Protein AF-A0A7T0G2K7-F1 (afdb_monomer_lite)

Secondary structure (DSSP, 8-state):
--PPP-----------------TTTT------HHHH-TT-SS-HHHH--SHHHHHHHHHHHHHHHHHHHHHHHHHHHTT-------------------

Structure (mmCIF, N/CA/C/O backbone):
data_AF-A0A7T0G2K7-F1
#
_entry.id   AF-A0A7T0G2K7-F1
#
loop_
_atom_site.group_PDB
_atom_site.id
_atom_site.type_symbol
_atom_site.label_atom_id
_atom_site.label_alt_id
_atom_site.label_comp_id
_atom_site.label_asym_id
_atom_site.label_entity_id
_atom_site.label_seq_id
_atom_site.pdbx_PDB_ins_code
_atom_site.Cartn_x
_atom_site.Cartn_y
_atom_site.Cartn_z
_atom_site.occupancy
_atom_site.B_iso_or_equiv
_atom_site.auth_seq_id
_atom_site.auth_comp_id
_atom_site.auth_asym_id
_atom_site.auth_atom_id
_atom_site.pdbx_PDB_model_num
ATOM 1 N N . MET A 1 1 ? 63.830 30.522 15.052 1.00 46.38 1 MET A N 1
ATOM 2 C CA . MET A 1 1 ? 62.919 29.957 14.039 1.00 46.38 1 MET A CA 1
ATOM 3 C C . MET A 1 1 ? 61.996 29.010 14.778 1.00 46.38 1 MET A C 1
ATOM 5 O O . MET A 1 1 ? 62.418 27.905 15.081 1.00 46.38 1 MET A O 1
ATOM 9 N N . SER A 1 2 ? 60.816 29.483 15.175 1.00 50.62 2 SER A N 1
ATOM 10 C CA . SER A 1 2 ? 59.805 28.657 15.841 1.00 50.62 2 SER A CA 1
ATOM 11 C C . SER A 1 2 ? 58.683 28.444 14.842 1.00 50.62 2 SER A C 1
ATOM 13 O O . SER A 1 2 ? 58.054 29.411 14.424 1.00 50.62 2 SER A O 1
ATOM 15 N N . THR A 1 3 ? 58.507 27.210 14.390 1.00 54.31 3 THR A N 1
ATOM 16 C CA . THR A 1 3 ? 57.387 26.812 13.538 1.00 54.31 3 THR A CA 1
ATOM 17 C C . THR A 1 3 ? 56.224 26.402 14.428 1.00 54.31 3 THR A C 1
ATOM 19 O O . THR A 1 3 ? 56.346 25.475 15.228 1.00 54.31 3 THR A O 1
ATOM 22 N N . GLU A 1 4 ? 55.121 27.121 14.283 1.00 59.66 4 GLU A N 1
ATOM 23 C CA . GLU A 1 4 ? 53.799 26.795 14.805 1.00 59.66 4 GLU A CA 1
ATOM 24 C C . GLU A 1 4 ? 53.185 25.699 13.914 1.00 59.66 4 GLU A C 1
ATOM 26 O O . GLU A 1 4 ? 53.221 25.844 12.689 1.00 59.66 4 GLU A O 1
ATOM 31 N N . PRO A 1 5 ? 52.669 24.580 14.451 1.00 59.62 5 PRO A N 1
ATOM 32 C CA . PRO A 1 5 ? 51.824 23.701 13.662 1.00 59.62 5 PRO A CA 1
ATOM 33 C C . PRO A 1 5 ? 50.415 24.301 13.610 1.00 59.62 5 PRO A C 1
ATOM 35 O O . PRO A 1 5 ? 49.754 24.447 14.639 1.00 59.62 5 PRO A O 1
ATOM 38 N N . GLU A 1 6 ? 49.955 24.651 12.408 1.00 55.12 6 GLU A N 1
ATOM 39 C CA . GLU A 1 6 ? 48.560 25.010 12.165 1.00 55.12 6 GLU A CA 1
ATOM 40 C C . GLU A 1 6 ? 47.661 23.828 12.549 1.00 55.12 6 GLU A C 1
ATOM 42 O O . GLU A 1 6 ? 47.639 22.779 11.898 1.00 55.12 6 GLU A O 1
ATOM 47 N N . ASN A 1 7 ? 46.911 24.012 13.634 1.00 52.81 7 ASN A N 1
ATOM 48 C CA . ASN A 1 7 ? 45.786 23.170 14.002 1.00 52.81 7 ASN A CA 1
ATOM 49 C C . ASN A 1 7 ? 44.711 23.300 12.916 1.00 52.81 7 ASN A C 1
ATOM 51 O O . ASN A 1 7 ? 43.922 24.245 12.903 1.00 52.81 7 ASN A O 1
ATOM 55 N N . LYS A 1 8 ? 44.691 22.341 11.988 1.00 50.28 8 LYS A N 1
ATOM 56 C CA . LYS A 1 8 ? 43.595 22.152 11.041 1.00 50.28 8 LYS A CA 1
ATOM 57 C C . LYS A 1 8 ? 42.356 21.768 11.845 1.00 50.28 8 LYS A C 1
ATOM 59 O O . LYS A 1 8 ? 42.268 20.652 12.345 1.00 50.28 8 LYS A O 1
ATOM 64 N N . ALA A 1 9 ? 41.441 22.723 11.987 1.00 49.81 9 ALA A N 1
ATOM 65 C CA . ALA A 1 9 ? 40.168 22.551 12.660 1.00 49.81 9 ALA A CA 1
ATOM 66 C C . ALA A 1 9 ? 39.421 21.329 12.106 1.00 49.81 9 ALA A C 1
ATOM 68 O O . ALA A 1 9 ? 38.955 21.299 10.965 1.00 49.81 9 ALA A O 1
ATOM 69 N N . GLU A 1 10 ? 39.342 20.322 12.961 1.00 52.97 10 GLU A N 1
ATOM 70 C CA . GLU A 1 10 ? 38.346 19.274 12.972 1.00 52.97 10 GLU A CA 1
ATOM 71 C C . GLU A 1 10 ? 36.976 19.925 13.197 1.00 52.97 10 GLU A C 1
ATOM 73 O O . GLU A 1 10 ? 36.656 20.384 14.289 1.00 52.97 10 GLU A O 1
ATOM 78 N N . ASN A 1 11 ? 36.183 20.023 12.133 1.00 56.00 11 ASN A N 1
ATOM 79 C CA . ASN A 1 11 ? 34.728 20.023 12.229 1.00 56.00 11 ASN A CA 1
ATOM 80 C C . ASN A 1 11 ? 34.159 19.504 10.906 1.00 56.00 11 ASN A C 1
ATOM 82 O O . ASN A 1 11 ? 33.712 20.252 10.041 1.00 56.00 11 ASN A O 1
ATOM 86 N N . THR A 1 12 ? 34.263 18.195 10.712 1.00 47.84 12 THR A N 1
ATOM 87 C CA . THR A 1 12 ? 33.238 17.482 9.953 1.00 47.84 12 THR A CA 1
ATOM 88 C C . THR A 1 12 ? 32.404 16.793 11.016 1.00 47.84 12 THR A C 1
ATOM 90 O O . THR A 1 12 ? 32.984 16.012 11.776 1.00 47.84 12 THR A O 1
ATOM 93 N N . PRO A 1 13 ? 31.100 17.083 11.143 1.00 47.47 13 PRO A N 1
ATOM 94 C CA . PRO A 1 13 ? 30.270 16.286 12.016 1.00 47.47 13 PRO A CA 1
ATOM 95 C C . PRO A 1 13 ? 30.315 14.863 11.468 1.00 47.47 13 PRO A C 1
ATOM 97 O O . PRO A 1 13 ? 29.803 14.572 10.386 1.00 47.47 13 PRO A O 1
ATOM 100 N N . ALA A 1 14 ? 30.981 13.984 12.213 1.00 46.25 14 ALA A N 1
ATOM 101 C CA . ALA A 1 14 ? 30.594 12.595 12.244 1.00 46.25 14 ALA A CA 1
ATOM 102 C C . ALA A 1 14 ? 29.094 12.611 12.545 1.00 46.25 14 ALA A C 1
ATOM 104 O O . ALA A 1 14 ? 28.684 13.016 13.631 1.00 46.25 14 ALA A O 1
ATOM 105 N N . ASN A 1 15 ? 28.286 12.270 11.548 1.00 50.22 15 ASN A N 1
ATOM 106 C CA . ASN A 1 15 ? 26.922 11.839 11.771 1.00 50.22 15 ASN A CA 1
ATOM 107 C C . ASN A 1 15 ? 26.968 10.308 11.876 1.00 50.22 15 ASN A C 1
ATOM 109 O O . ASN A 1 15 ? 26.933 9.641 10.840 1.00 50.22 15 ASN A O 1
ATOM 113 N N . PRO A 1 16 ? 27.143 9.722 13.075 1.00 51.59 16 PRO A N 1
ATOM 114 C CA . PRO A 1 16 ? 27.076 8.283 13.271 1.00 51.59 16 PRO A CA 1
ATOM 115 C C . PRO A 1 16 ? 25.615 7.851 13.402 1.00 51.59 16 PRO A C 1
ATOM 117 O O . PRO A 1 16 ? 25.253 7.251 14.396 1.00 51.59 16 PRO A O 1
ATOM 120 N N . GLU A 1 17 ? 24.766 8.202 12.443 1.00 46.41 17 GLU A N 1
ATOM 121 C CA . GLU A 1 17 ? 23.354 7.801 12.428 1.00 46.41 17 GLU A CA 1
ATOM 122 C C . GLU A 1 17 ? 22.799 7.942 11.001 1.00 46.41 17 GLU A C 1
ATOM 124 O O . GLU A 1 17 ? 21.702 8.420 10.740 1.00 46.41 17 GLU A O 1
ATOM 129 N N . GLY A 1 18 ? 23.599 7.511 10.022 1.00 42.81 18 GLY A N 1
ATOM 130 C CA . GLY A 1 18 ? 22.998 6.826 8.892 1.00 42.81 18 GLY A CA 1
ATOM 131 C C . GLY A 1 18 ? 22.567 5.482 9.443 1.00 42.81 18 GLY A C 1
ATOM 132 O O . GLY A 1 18 ? 23.434 4.646 9.698 1.00 42.81 18 GLY A O 1
ATOM 133 N N . GLU A 1 19 ? 21.272 5.308 9.708 1.00 47.75 19 GLU A N 1
ATOM 134 C CA . GLU A 1 19 ? 20.685 3.983 9.860 1.00 47.75 19 GLU A CA 1
ATOM 135 C C . GLU A 1 19 ? 21.137 3.194 8.637 1.00 47.75 19 GLU A C 1
ATOM 137 O O . GLU A 1 19 ? 20.666 3.386 7.515 1.00 47.75 19 GLU A O 1
ATOM 142 N N . ALA A 1 20 ? 22.179 2.392 8.845 1.00 47.66 20 ALA A N 1
ATOM 143 C CA . ALA A 1 20 ? 22.588 1.384 7.910 1.00 47.66 20 ALA A CA 1
ATOM 144 C C . ALA A 1 20 ? 21.352 0.516 7.779 1.00 47.66 20 ALA A C 1
ATOM 146 O O . ALA A 1 20 ? 21.029 -0.229 8.705 1.00 47.66 20 ALA A O 1
ATOM 147 N N . ILE A 1 21 ? 20.643 0.697 6.664 1.00 48.66 21 ILE A N 1
ATOM 148 C CA . ILE A 1 21 ? 19.662 -0.240 6.144 1.00 48.66 21 ILE A CA 1
ATOM 149 C C . ILE A 1 21 ? 20.357 -1.581 6.304 1.00 48.66 21 ILE A C 1
ATOM 151 O O . ILE A 1 21 ? 21.381 -1.843 5.662 1.00 48.66 21 ILE A O 1
ATOM 155 N N . THR A 1 22 ? 19.950 -2.324 7.329 1.00 43.62 22 THR A N 1
ATOM 156 C CA . THR A 1 22 ? 20.673 -3.521 7.714 1.00 43.62 22 THR A CA 1
ATOM 157 C C . THR A 1 22 ? 20.596 -4.416 6.493 1.00 43.62 22 THR A C 1
ATOM 159 O O . THR A 1 22 ? 19.522 -4.634 5.936 1.00 43.62 22 THR A O 1
ATOM 162 N N . ALA A 1 23 ? 21.749 -4.896 6.030 1.00 48.38 23 ALA A N 1
ATOM 163 C CA . ALA A 1 23 ? 21.883 -5.754 4.853 1.00 48.38 23 ALA A CA 1
ATOM 164 C C . ALA A 1 23 ? 21.078 -7.076 4.953 1.00 48.38 23 ALA A C 1
ATOM 166 O O . ALA A 1 23 ? 21.199 -7.946 4.099 1.00 48.38 23 ALA A O 1
ATOM 167 N N . GLU A 1 24 ? 20.261 -7.227 5.995 1.00 46.94 24 GLU A N 1
ATOM 168 C CA . GLU A 1 24 ? 19.303 -8.293 6.231 1.00 46.94 24 GLU A CA 1
ATOM 169 C C . GLU A 1 24 ? 17.960 -8.052 5.506 1.00 46.94 24 GLU A C 1
ATOM 171 O O . GLU A 1 24 ? 17.323 -9.021 5.105 1.00 46.94 24 GLU A O 1
ATOM 176 N N . GLU A 1 25 ? 17.573 -6.799 5.210 1.00 52.69 25 GLU A N 1
ATOM 177 C CA . GLU A 1 25 ? 16.425 -6.487 4.325 1.00 52.69 25 GLU A CA 1
ATOM 178 C C . GLU A 1 25 ? 16.780 -6.533 2.828 1.00 52.69 25 GLU A C 1
ATOM 180 O O . GLU A 1 25 ? 15.892 -6.560 1.979 1.00 52.69 25 GLU A O 1
ATOM 185 N N . ALA A 1 26 ? 18.072 -6.625 2.497 1.00 47.28 26 ALA A N 1
ATOM 186 C CA . ALA A 1 26 ? 18.572 -6.859 1.142 1.00 47.28 26 ALA A CA 1
ATOM 187 C C . ALA A 1 26 ? 18.589 -8.351 0.761 1.00 47.28 26 ALA A C 1
ATOM 189 O O . ALA A 1 26 ? 19.285 -8.754 -0.171 1.00 47.28 26 ALA A O 1
ATOM 190 N N . GLN A 1 27 ? 17.833 -9.202 1.465 1.00 49.38 27 GLN A N 1
ATOM 191 C CA . GLN A 1 27 ? 17.389 -10.437 0.836 1.00 49.38 27 GLN A CA 1
ATOM 192 C C . GLN A 1 27 ? 16.405 -10.031 -0.250 1.00 49.38 27 GLN A C 1
ATOM 194 O O . GLN A 1 27 ? 15.237 -9.773 0.030 1.00 49.38 27 GLN A O 1
ATOM 199 N N . GLU A 1 28 ? 16.940 -9.935 -1.465 1.00 52.50 28 GLU A N 1
ATOM 200 C CA . GLU A 1 28 ? 16.283 -9.817 -2.764 1.00 52.50 28 GLU A CA 1
ATOM 201 C C . GLU A 1 28 ? 15.213 -10.915 -2.935 1.00 52.50 28 GLU A C 1
ATOM 203 O O . GLU A 1 28 ? 15.304 -11.810 -3.771 1.00 52.50 28 GLU A O 1
ATOM 208 N N . GLN A 1 29 ? 14.180 -10.903 -2.100 1.00 61.66 29 GLN A N 1
ATOM 209 C CA . GLN A 1 29 ? 12.929 -11.558 -2.402 1.00 61.66 29 GLN A CA 1
ATOM 210 C C . GLN A 1 29 ? 12.312 -10.687 -3.472 1.00 61.66 29 GLN A C 1
ATOM 212 O O . GLN A 1 29 ? 11.767 -9.627 -3.169 1.00 61.66 29 GLN A O 1
ATOM 217 N N . GLN A 1 30 ? 12.493 -11.120 -4.718 1.00 75.44 30 GLN A N 1
ATOM 218 C CA . GLN A 1 30 ? 11.862 -10.539 -5.888 1.00 75.44 30 GLN A CA 1
ATOM 219 C C . GLN A 1 30 ? 10.411 -10.206 -5.534 1.00 75.44 30 GLN A C 1
ATOM 221 O O . GLN A 1 30 ? 9.605 -11.101 -5.277 1.00 75.44 30 GLN A O 1
ATOM 226 N N . ILE A 1 31 ? 10.125 -8.911 -5.401 1.00 85.88 31 ILE A N 1
ATOM 227 C CA . ILE A 1 31 ? 8.824 -8.446 -4.933 1.00 85.88 31 ILE A CA 1
ATOM 228 C C . ILE A 1 31 ? 7.815 -8.799 -6.017 1.00 85.88 31 ILE A C 1
ATOM 230 O O . ILE A 1 31 ? 7.936 -8.319 -7.142 1.00 85.88 31 ILE A O 1
ATOM 234 N N . ASP A 1 32 ? 6.849 -9.644 -5.671 1.00 90.06 32 ASP A N 1
ATOM 235 C CA . ASP A 1 32 ? 5.726 -9.976 -6.536 1.00 90.06 32 ASP A CA 1
ATOM 236 C C . ASP A 1 32 ? 4.569 -9.028 -6.216 1.00 90.06 32 ASP A C 1
ATOM 238 O O . ASP A 1 32 ? 3.921 -9.133 -5.169 1.00 90.06 32 ASP A O 1
ATOM 242 N N . LEU A 1 33 ? 4.337 -8.072 -7.113 1.00 91.12 33 LEU A N 1
ATOM 243 C CA . LEU A 1 33 ? 3.278 -7.085 -6.949 1.00 91.12 33 LEU A CA 1
ATOM 244 C C . LEU A 1 33 ? 1.885 -7.714 -7.021 1.00 91.12 33 LEU A C 1
ATOM 246 O O . LEU A 1 33 ? 0.999 -7.266 -6.300 1.00 91.12 33 LEU A O 1
ATOM 250 N N . ASN A 1 34 ? 1.697 -8.784 -7.792 1.00 92.25 34 ASN A N 1
ATOM 251 C CA . ASN A 1 34 ? 0.394 -9.442 -7.922 1.00 92.25 34 ASN A CA 1
ATOM 252 C C . ASN A 1 34 ? -0.011 -10.175 -6.632 1.00 92.25 34 ASN A C 1
ATOM 254 O O . ASN A 1 34 ? -1.190 -10.419 -6.400 1.00 92.25 34 ASN A O 1
ATOM 258 N N . LEU A 1 35 ? 0.954 -10.524 -5.771 1.00 90.75 35 LEU A N 1
ATOM 259 C CA . LEU A 1 35 ? 0.665 -11.065 -4.437 1.00 90.75 35 LEU A CA 1
ATOM 260 C C . LEU A 1 35 ? 0.331 -9.972 -3.416 1.00 90.75 35 LEU A C 1
ATOM 262 O O . LEU A 1 35 ? -0.366 -10.244 -2.440 1.00 90.75 35 LEU A O 1
ATOM 266 N N . ILE A 1 36 ? 0.854 -8.759 -3.611 1.00 90.31 36 ILE A N 1
ATOM 267 C CA . ILE A 1 36 ? 0.611 -7.613 -2.724 1.00 90.31 36 ILE A CA 1
ATOM 268 C C . ILE A 1 36 ? -0.732 -6.955 -3.055 1.00 90.31 36 ILE A C 1
ATOM 270 O O . ILE A 1 36 ? -1.446 -6.554 -2.139 1.00 90.31 36 ILE A O 1
ATOM 274 N N . PHE A 1 37 ? -1.071 -6.879 -4.342 1.00 90.94 37 PHE A N 1
ATOM 275 C CA . PHE A 1 37 ? -2.297 -6.282 -4.865 1.00 90.94 37 PHE A CA 1
ATOM 276 C C . PHE A 1 37 ? -3.102 -7.337 -5.644 1.00 90.94 37 PHE A C 1
ATOM 278 O O . PHE A 1 37 ? -3.136 -7.306 -6.872 1.00 90.94 37 PHE A O 1
ATOM 285 N N . PRO A 1 38 ? -3.723 -8.312 -4.953 1.00 89.75 38 PRO A N 1
ATOM 286 C CA . PRO A 1 38 ? -4.461 -9.392 -5.612 1.00 89.75 38 PRO A CA 1
ATOM 287 C C . PRO A 1 38 ? -5.747 -8.920 -6.306 1.00 89.75 38 PRO A C 1
ATOM 289 O O . PRO A 1 38 ? -6.273 -9.640 -7.152 1.00 89.75 38 PRO A O 1
ATOM 292 N N . ASP A 1 39 ? -6.250 -7.741 -5.938 1.00 91.56 39 ASP A N 1
ATOM 293 C CA . ASP A 1 39 ? -7.481 -7.162 -6.483 1.00 91.56 39 ASP A CA 1
ATOM 294 C C . ASP A 1 39 ? -7.256 -6.463 -7.837 1.00 91.56 39 ASP A C 1
ATOM 296 O O . ASP A 1 39 ? -8.211 -6.136 -8.538 1.00 91.56 39 ASP A O 1
ATOM 300 N N . GLU A 1 40 ? -5.996 -6.267 -8.237 1.00 91.19 40 GLU A N 1
ATOM 301 C CA . GLU A 1 40 ? -5.647 -5.664 -9.519 1.00 91.19 40 GLU A CA 1
ATOM 302 C C . GLU A 1 40 ? -5.787 -6.681 -10.656 1.00 91.19 40 GLU A C 1
ATOM 304 O O . GLU A 1 40 ? -5.133 -7.723 -10.689 1.00 91.19 40 GLU A O 1
ATOM 309 N N . GLU A 1 41 ? -6.623 -6.363 -11.647 1.00 90.00 41 GLU A N 1
ATOM 310 C CA . GLU A 1 41 ? -6.845 -7.239 -12.807 1.00 90.00 41 GLU A CA 1
ATOM 311 C C . GLU A 1 41 ? -5.629 -7.307 -13.749 1.00 90.00 41 GLU A C 1
ATOM 313 O O . GLU A 1 41 ? -5.510 -8.216 -14.577 1.00 90.00 41 GLU A O 1
ATOM 318 N N . ARG A 1 42 ? -4.737 -6.313 -13.670 1.00 91.25 42 ARG A N 1
ATOM 319 C CA . ARG A 1 42 ? -3.558 -6.183 -14.533 1.00 91.25 42 ARG A CA 1
ATOM 320 C C . ARG A 1 42 ? -2.340 -6.816 -13.871 1.00 91.25 42 ARG A C 1
ATOM 322 O O . ARG A 1 42 ? -2.133 -6.678 -12.674 1.00 91.25 42 ARG A O 1
ATOM 329 N N . ASP A 1 43 ? -1.477 -7.425 -14.682 1.00 91.81 43 ASP A N 1
ATOM 330 C CA . ASP A 1 43 ? -0.191 -7.942 -14.209 1.00 91.81 43 ASP A CA 1
ATOM 331 C C . ASP A 1 43 ? 0.761 -6.785 -13.869 1.00 91.81 43 ASP A C 1
ATOM 333 O O . ASP A 1 43 ? 1.437 -6.222 -14.737 1.00 91.81 43 ASP A O 1
ATOM 337 N N . LEU A 1 44 ? 0.812 -6.423 -12.590 1.00 91.69 44 LEU A N 1
ATOM 338 C CA . LEU A 1 44 ? 1.638 -5.330 -12.097 1.00 91.69 44 LEU A CA 1
ATOM 339 C C . LEU A 1 44 ? 3.132 -5.622 -12.255 1.00 91.69 44 LEU A C 1
ATOM 341 O O . LEU A 1 44 ? 3.906 -4.688 -12.457 1.00 91.69 44 LEU A O 1
ATOM 345 N N . ASN A 1 45 ? 3.552 -6.890 -12.225 1.00 91.81 45 ASN A N 1
ATOM 346 C CA . ASN A 1 45 ? 4.955 -7.244 -12.458 1.00 91.81 45 ASN A CA 1
ATOM 347 C C . ASN A 1 45 ? 5.379 -6.964 -13.907 1.00 91.81 45 ASN A C 1
ATOM 349 O O . ASN A 1 45 ? 6.544 -6.653 -14.157 1.00 91.81 45 ASN A O 1
ATOM 353 N N . ALA A 1 46 ? 4.445 -7.055 -14.860 1.00 92.50 46 ALA A N 1
ATOM 354 C CA . ALA A 1 46 ? 4.686 -6.678 -16.250 1.00 92.50 46 ALA A CA 1
ATOM 355 C C . ALA A 1 46 ? 4.667 -5.154 -16.460 1.00 92.50 46 ALA A C 1
ATOM 357 O O . ALA A 1 46 ? 5.402 -4.651 -17.310 1.00 92.50 46 ALA A O 1
ATOM 358 N N . LEU A 1 47 ? 3.846 -4.420 -15.700 1.00 93.94 47 LEU A N 1
ATOM 359 C CA . LEU A 1 47 ? 3.770 -2.955 -15.769 1.00 93.94 47 LEU A CA 1
ATOM 360 C C . LEU A 1 47 ? 4.957 -2.264 -15.087 1.00 93.94 47 LEU A C 1
ATOM 362 O O . LEU A 1 47 ? 5.438 -1.246 -15.582 1.00 93.94 47 LEU A O 1
ATOM 366 N N . PHE A 1 48 ? 5.448 -2.831 -13.984 1.00 92.31 48 PHE A N 1
ATOM 367 C CA . PHE A 1 48 ? 6.564 -2.312 -13.196 1.00 92.31 48 PHE A CA 1
ATOM 368 C C . PHE A 1 48 ? 7.680 -3.364 -13.094 1.00 92.31 48 PHE A C 1
ATOM 370 O O . PHE A 1 48 ? 7.886 -3.964 -12.035 1.00 92.31 48 PHE A O 1
ATOM 377 N N . PRO A 1 49 ? 8.428 -3.605 -14.187 1.00 88.88 49 PRO A N 1
ATOM 378 C CA . PRO A 1 49 ? 9.535 -4.558 -14.170 1.00 88.88 49 PRO A CA 1
ATOM 379 C C . PRO A 1 49 ? 10.699 -4.070 -13.294 1.00 88.88 49 PRO A C 1
ATOM 381 O O . PRO A 1 49 ? 11.482 -4.882 -12.792 1.00 88.88 49 PRO A O 1
ATOM 384 N N . ASP A 1 50 ? 10.796 -2.759 -13.073 1.00 90.50 50 ASP A N 1
ATOM 385 C CA . ASP A 1 50 ? 11.861 -2.127 -12.303 1.00 90.50 50 ASP A CA 1
ATOM 386 C C . ASP A 1 50 ? 11.757 -2.455 -10.812 1.00 90.50 50 ASP A C 1
ATOM 388 O O . ASP A 1 50 ? 10.709 -2.318 -10.179 1.00 90.50 50 ASP A O 1
ATOM 392 N N . GLU A 1 51 ? 12.878 -2.875 -10.232 1.00 88.75 51 GLU A N 1
ATOM 393 C CA . GLU A 1 51 ? 12.948 -3.258 -8.821 1.00 88.75 51 GLU A CA 1
ATOM 394 C C . GLU A 1 51 ? 12.652 -2.071 -7.891 1.00 88.75 51 GLU A C 1
ATOM 396 O O . GLU A 1 51 ? 11.935 -2.224 -6.906 1.00 88.75 51 GLU A O 1
ATOM 401 N N . GLU A 1 52 ? 13.121 -0.869 -8.239 1.00 89.44 52 GLU A N 1
ATOM 402 C CA . GLU A 1 52 ? 12.876 0.350 -7.457 1.00 89.44 52 GLU A CA 1
ATOM 403 C C . GLU A 1 52 ? 11.377 0.667 -7.344 1.00 89.44 52 GLU A C 1
ATOM 405 O O . GLU A 1 52 ? 10.882 0.968 -6.256 1.00 89.44 52 GLU A O 1
ATOM 410 N N . SER A 1 53 ? 10.623 0.540 -8.442 1.00 91.44 53 SER A N 1
ATOM 411 C CA . SER A 1 53 ? 9.171 0.746 -8.443 1.00 91.44 53 SER A CA 1
ATOM 412 C C . SER A 1 53 ? 8.448 -0.319 -7.622 1.00 91.44 53 SER A C 1
ATOM 414 O O . SER A 1 53 ? 7.530 0.006 -6.867 1.00 91.44 53 SER A O 1
ATOM 416 N N . ARG A 1 54 ? 8.887 -1.582 -7.702 1.00 91.12 54 ARG A N 1
ATOM 417 C CA . ARG A 1 54 ? 8.308 -2.672 -6.906 1.00 91.12 54 ARG A CA 1
ATOM 418 C C . ARG A 1 54 ? 8.528 -2.462 -5.409 1.00 91.12 54 ARG A C 1
ATOM 420 O O . ARG A 1 54 ? 7.604 -2.631 -4.610 1.00 91.12 54 ARG A O 1
ATOM 427 N N . G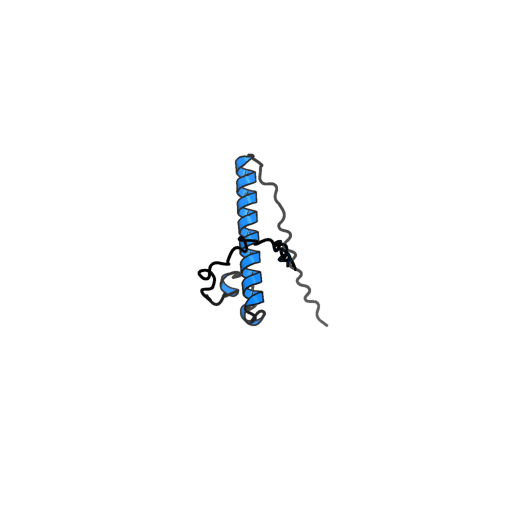LN A 1 55 ? 9.725 -2.023 -5.031 1.00 91.50 55 GLN A N 1
ATOM 428 C CA . GLN A 1 55 ? 10.044 -1.647 -3.658 1.00 91.50 55 GLN A CA 1
ATOM 429 C C . GLN A 1 55 ? 9.203 -0.465 -3.194 1.00 91.50 55 GLN A C 1
ATOM 431 O O . GLN A 1 55 ? 8.627 -0.522 -2.109 1.00 91.50 55 GLN A O 1
ATOM 436 N N . LEU A 1 56 ? 9.085 0.587 -4.006 1.00 93.50 56 LEU A N 1
ATOM 437 C CA . LEU A 1 56 ? 8.273 1.752 -3.669 1.00 93.50 56 LEU A CA 1
ATOM 438 C C . LEU A 1 56 ? 6.819 1.359 -3.377 1.00 93.50 56 LEU A C 1
ATOM 440 O O . LEU A 1 56 ? 6.298 1.711 -2.320 1.00 93.50 56 LEU A O 1
ATOM 444 N N . LEU A 1 57 ? 6.190 0.582 -4.263 1.00 93.12 57 LEU A N 1
ATOM 445 C CA . LEU A 1 57 ? 4.808 0.131 -4.087 1.00 93.12 57 LEU A CA 1
ATOM 446 C C . LEU A 1 57 ? 4.640 -0.719 -2.820 1.00 93.12 57 LEU A C 1
ATOM 448 O O . LEU A 1 57 ? 3.737 -0.461 -2.025 1.00 93.12 57 LEU A O 1
ATOM 452 N N . LYS A 1 58 ? 5.558 -1.660 -2.557 1.00 92.06 58 LYS A N 1
ATOM 453 C CA . LYS A 1 58 ? 5.573 -2.442 -1.307 1.00 92.06 58 LYS A CA 1
ATOM 454 C C . LYS A 1 58 ? 5.628 -1.539 -0.070 1.00 92.06 58 LYS A C 1
ATOM 456 O O . LYS A 1 58 ? 4.888 -1.764 0.890 1.00 92.06 58 LYS A O 1
ATOM 461 N N . HIS A 1 59 ? 6.496 -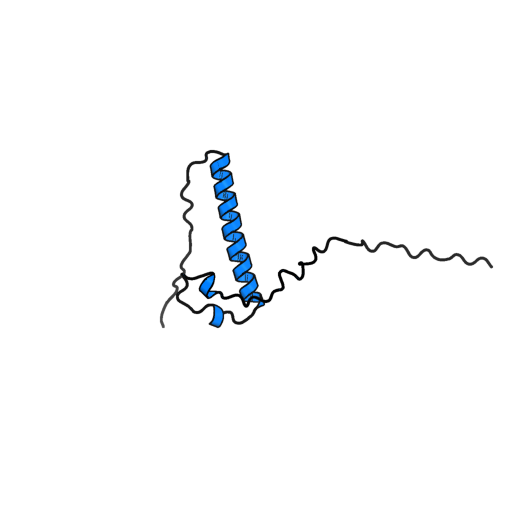0.527 -0.074 1.00 93.06 59 HIS A N 1
ATOM 462 C CA . HIS A 1 59 ? 6.629 0.397 1.050 1.00 93.06 59 HIS A CA 1
ATOM 463 C C . HIS A 1 59 ? 5.377 1.253 1.236 1.00 93.06 59 HIS A C 1
ATOM 465 O O . HIS A 1 59 ? 4.933 1.414 2.371 1.00 93.06 59 HIS A O 1
ATOM 471 N N . ILE A 1 60 ? 4.786 1.777 0.162 1.00 92.81 60 ILE A N 1
ATOM 472 C CA . ILE A 1 60 ? 3.556 2.578 0.236 1.00 92.81 60 ILE A CA 1
ATOM 473 C C . ILE A 1 60 ? 2.419 1.750 0.840 1.00 92.81 60 ILE A C 1
ATOM 475 O O . ILE A 1 60 ? 1.783 2.200 1.792 1.00 92.81 60 ILE A O 1
ATOM 479 N N . THR A 1 61 ? 2.216 0.516 0.373 1.00 90.56 61 THR A N 1
ATOM 480 C CA . THR A 1 61 ? 1.167 -0.373 0.898 1.00 90.56 61 THR A CA 1
ATOM 481 C C . THR A 1 61 ? 1.373 -0.698 2.370 1.00 90.56 61 THR A C 1
ATOM 483 O O . THR A 1 61 ? 0.428 -0.639 3.159 1.00 90.56 61 THR A O 1
ATOM 486 N N . LYS A 1 62 ? 2.619 -0.984 2.772 1.00 93.00 62 LYS A N 1
ATOM 487 C CA . LYS A 1 62 ? 2.964 -1.186 4.184 1.00 93.00 62 LYS A CA 1
ATOM 488 C C . LYS A 1 62 ? 2.637 0.059 5.014 1.00 93.00 62 LYS A C 1
ATOM 490 O O . LYS A 1 62 ? 1.962 -0.060 6.029 1.00 93.00 62 LYS A O 1
ATOM 495 N N . ASN A 1 63 ? 3.027 1.247 4.548 1.00 94.12 63 ASN A N 1
ATOM 496 C CA . ASN A 1 63 ? 2.727 2.506 5.232 1.00 94.12 63 ASN A CA 1
ATOM 497 C C . ASN A 1 63 ? 1.213 2.774 5.339 1.00 94.12 63 ASN A C 1
ATOM 499 O O . ASN A 1 63 ? 0.760 3.160 6.414 1.00 94.12 63 ASN A O 1
ATOM 503 N N . LYS A 1 64 ? 0.417 2.533 4.278 1.00 92.88 64 LYS A N 1
ATOM 504 C CA . LYS A 1 64 ? -1.060 2.667 4.315 1.00 92.88 64 LYS A CA 1
ATOM 505 C C . LYS A 1 64 ? -1.643 1.764 5.407 1.00 92.88 64 LYS A C 1
ATOM 507 O O . LYS A 1 64 ? -2.408 2.229 6.249 1.00 92.88 64 LYS A O 1
ATOM 512 N N . LYS A 1 65 ? -1.228 0.492 5.448 1.00 92.88 65 LYS A N 1
ATOM 513 C CA . LYS A 1 65 ? -1.677 -0.475 6.463 1.00 92.88 65 LYS A CA 1
ATOM 514 C C . LYS A 1 65 ? -1.275 -0.071 7.882 1.00 92.88 65 LYS A C 1
ATOM 516 O O . LYS A 1 65 ? -2.096 -0.147 8.797 1.00 92.88 65 LYS A O 1
ATOM 521 N N . ASP A 1 66 ? -0.030 0.350 8.072 1.00 94.19 66 ASP A N 1
ATOM 522 C CA . ASP A 1 66 ? 0.489 0.748 9.381 1.00 94.19 66 ASP A CA 1
ATOM 523 C C . ASP A 1 66 ? -0.256 1.983 9.911 1.00 94.19 66 ASP A C 1
ATOM 525 O O . ASP A 1 66 ? -0.635 2.033 11.085 1.00 94.19 66 ASP A O 1
ATOM 529 N N . LEU A 1 67 ? -0.541 2.947 9.031 1.00 95.69 67 LEU A N 1
ATOM 530 C CA . LEU A 1 67 ? -1.314 4.142 9.351 1.00 95.69 67 LEU A CA 1
ATOM 531 C C . LEU A 1 67 ? -2.771 3.807 9.686 1.00 95.69 67 LEU A C 1
ATOM 533 O O . LEU A 1 67 ? -3.289 4.324 10.674 1.00 95.69 67 LEU A O 1
ATOM 537 N N . ASN A 1 68 ? -3.411 2.909 8.936 1.00 92.25 68 ASN A N 1
ATOM 538 C CA . ASN A 1 68 ? -4.759 2.429 9.255 1.00 92.25 68 ASN A CA 1
ATOM 539 C C . ASN A 1 68 ? -4.792 1.734 10.621 1.00 92.25 68 ASN A C 1
ATOM 541 O O . ASN A 1 68 ? -5.614 2.076 11.463 1.00 92.25 68 ASN A O 1
ATOM 545 N N . THR A 1 69 ? -3.814 0.870 10.901 1.00 94.81 69 THR A N 1
ATOM 546 C CA . THR A 1 69 ? -3.676 0.210 12.211 1.00 94.81 69 THR A CA 1
ATOM 547 C C . THR A 1 69 ? -3.477 1.227 13.343 1.00 94.81 69 THR A C 1
ATOM 549 O O . THR A 1 69 ? -3.942 1.037 14.468 1.00 94.81 69 THR A O 1
ATOM 552 N N . LEU A 1 70 ? -2.746 2.318 13.095 1.00 94.75 70 LEU A N 1
ATOM 553 C CA . LEU A 1 70 ? -2.568 3.387 14.077 1.00 94.75 70 LEU A CA 1
ATOM 554 C C . LEU A 1 70 ? -3.861 4.183 14.293 1.00 94.75 70 LEU A C 1
ATOM 556 O O . LEU A 1 70 ? -4.205 4.463 15.440 1.00 94.75 70 LEU A O 1
ATOM 560 N N . LYS A 1 71 ? -4.584 4.513 13.215 1.00 91.44 71 LYS A N 1
ATOM 561 C CA . LYS A 1 71 ? -5.896 5.168 13.281 1.00 91.44 71 LYS A CA 1
ATOM 562 C C . LYS A 1 71 ? -6.892 4.328 14.081 1.00 91.44 71 LYS A C 1
ATOM 564 O O . LYS A 1 71 ? -7.541 4.868 14.968 1.00 91.44 71 LYS A O 1
ATOM 569 N N . GLU A 1 72 ? -6.971 3.026 13.815 1.00 91.75 72 GLU A N 1
ATOM 570 C CA . GLU A 1 72 ? -7.836 2.088 14.544 1.00 91.75 72 GLU A CA 1
ATOM 571 C C . GLU A 1 72 ? -7.518 2.078 16.042 1.00 91.75 72 GLU A C 1
ATOM 573 O O . GLU A 1 72 ? -8.408 2.295 16.861 1.00 91.75 72 GLU A O 1
ATOM 578 N N . ARG A 1 73 ? -6.237 1.932 16.409 1.00 93.69 73 ARG A N 1
ATOM 579 C CA . ARG A 1 73 ? -5.816 1.966 17.819 1.00 93.69 73 ARG A CA 1
ATOM 580 C C . ARG A 1 73 ? -6.138 3.295 18.497 1.00 93.69 73 ARG A C 1
ATOM 582 O O . ARG A 1 73 ? -6.562 3.303 19.646 1.00 93.69 73 ARG A O 1
ATOM 589 N N . PHE A 1 74 ? -5.963 4.416 17.799 1.00 93.12 74 PHE A N 1
ATOM 590 C CA . PHE A 1 74 ? -6.303 5.731 18.340 1.00 93.12 74 PHE A CA 1
ATOM 591 C C . PHE A 1 74 ? -7.813 5.890 18.559 1.00 93.12 74 PHE A C 1
ATOM 593 O O . PHE A 1 74 ? -8.225 6.454 19.574 1.00 93.12 74 PHE A O 1
ATOM 600 N N . LYS A 1 75 ? -8.640 5.379 17.637 1.00 88.69 75 LYS A N 1
ATOM 601 C CA . LYS A 1 75 ? -10.102 5.355 17.787 1.00 88.69 75 LYS A CA 1
ATOM 602 C C . LYS A 1 75 ? -10.514 4.510 18.995 1.00 88.69 75 LYS A C 1
ATOM 604 O O . LYS A 1 75 ? -11.286 4.993 19.821 1.00 88.69 75 LYS A O 1
ATOM 609 N N . GLU A 1 76 ? -9.943 3.312 19.137 1.00 90.50 76 GLU A N 1
ATOM 610 C CA . GLU A 1 76 ? -10.203 2.404 20.263 1.00 90.50 76 GLU A CA 1
ATOM 611 C C . GLU A 1 76 ? -9.823 3.042 21.609 1.00 90.50 76 GLU A C 1
ATOM 613 O O . GLU A 1 76 ? -10.624 3.047 22.540 1.00 90.50 76 GLU A O 1
ATOM 618 N N . GLU A 1 77 ? -8.639 3.654 21.710 1.00 90.25 77 GLU A N 1
ATOM 619 C CA . GLU A 1 77 ? -8.150 4.245 22.965 1.00 90.25 77 GLU A CA 1
ATOM 620 C C . GLU A 1 77 ? -8.966 5.476 23.405 1.00 90.25 77 GLU A C 1
ATOM 622 O O . GLU A 1 77 ? -9.100 5.749 24.599 1.00 90.25 77 GLU A O 1
ATOM 627 N N . ASN A 1 78 ? -9.551 6.202 22.447 1.00 89.94 78 ASN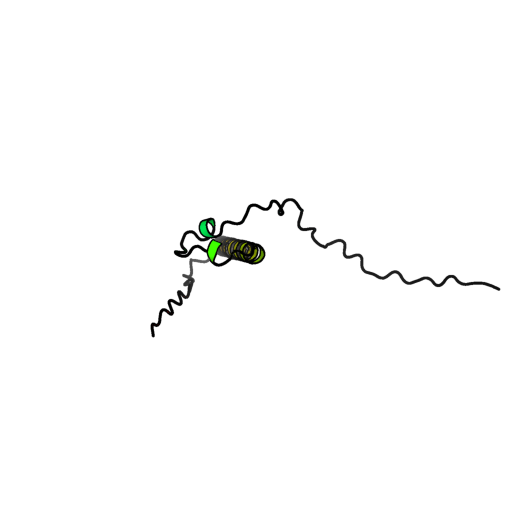 A N 1
ATOM 628 C CA . ASN A 1 78 ? -10.376 7.384 22.704 1.00 89.94 78 ASN A CA 1
ATOM 629 C C . ASN A 1 78 ? -11.889 7.094 22.711 1.00 89.94 78 ASN A C 1
ATOM 631 O O . ASN A 1 78 ? -12.670 8.034 22.869 1.00 89.94 78 ASN A O 1
ATOM 635 N N . ASN A 1 79 ? -12.313 5.829 22.566 1.00 82.81 79 ASN A N 1
ATOM 636 C CA . ASN A 1 79 ? -13.719 5.428 22.400 1.00 82.81 79 ASN A CA 1
ATOM 637 C C . ASN A 1 79 ? -14.458 6.266 21.338 1.00 82.81 79 ASN A C 1
ATOM 639 O O . ASN A 1 79 ? -15.612 6.653 21.536 1.00 82.81 79 ASN A O 1
ATOM 643 N N . LEU A 1 80 ? -13.780 6.601 20.239 1.00 80.69 80 LEU A N 1
ATOM 644 C CA . LEU A 1 80 ? -14.412 7.302 19.126 1.00 80.69 80 LEU A CA 1
ATOM 645 C C . LEU A 1 80 ? -15.258 6.293 18.348 1.00 80.69 80 LEU A C 1
ATOM 647 O O . LEU A 1 80 ? -14.759 5.234 17.967 1.00 80.69 80 LEU A O 1
ATOM 651 N N . GLU A 1 81 ? -16.535 6.608 18.136 1.00 75.31 81 GLU A N 1
ATOM 652 C CA . GLU A 1 81 ? -17.400 5.810 17.265 1.00 75.31 81 GLU A CA 1
ATOM 653 C C . GLU A 1 81 ? -16.882 5.881 15.820 1.00 75.31 81 GLU A C 1
ATOM 655 O O . GLU A 1 81 ? -16.235 6.855 15.424 1.00 75.31 81 GLU A O 1
ATOM 660 N N . GLU A 1 82 ? -17.116 4.819 15.048 1.00 65.75 82 GLU A N 1
ATOM 661 C CA . GLU A 1 82 ? -16.733 4.744 13.639 1.00 65.75 82 GLU A CA 1
ATOM 662 C C . GLU A 1 82 ? -17.437 5.856 12.850 1.00 65.75 82 GLU A C 1
ATOM 664 O O . GLU A 1 82 ? -18.573 5.709 12.411 1.00 65.75 82 GLU A O 1
ATOM 669 N N . GLU A 1 83 ? -16.765 6.990 12.660 1.00 64.88 83 GLU A N 1
ATOM 670 C CA . GLU A 1 83 ? -17.088 7.863 11.539 1.00 64.88 83 GLU A CA 1
ATOM 671 C C . GLU A 1 83 ? -16.677 7.107 10.269 1.00 64.88 83 GLU A C 1
ATOM 673 O O . GLU A 1 83 ? -15.508 6.716 10.129 1.00 64.88 83 GLU A O 1
ATOM 678 N N . GLU A 1 84 ? -17.661 6.828 9.406 1.00 58.84 84 GLU A N 1
ATOM 679 C CA . GLU A 1 84 ? -17.460 6.295 8.059 1.00 58.84 84 GLU A CA 1
ATOM 680 C C . GLU A 1 84 ? -16.589 7.295 7.296 1.00 58.84 84 GLU A C 1
ATOM 682 O O . GLU A 1 84 ? -17.068 8.266 6.713 1.00 58.84 84 GLU A O 1
ATOM 687 N N . GLU A 1 85 ? -15.277 7.094 7.348 1.00 61.41 85 GLU A N 1
ATOM 688 C CA . GLU A 1 85 ? -14.397 7.712 6.374 1.00 61.41 85 GLU A CA 1
ATOM 689 C C . GLU A 1 85 ? -14.649 6.955 5.074 1.00 61.41 85 GLU A C 1
ATOM 691 O O . 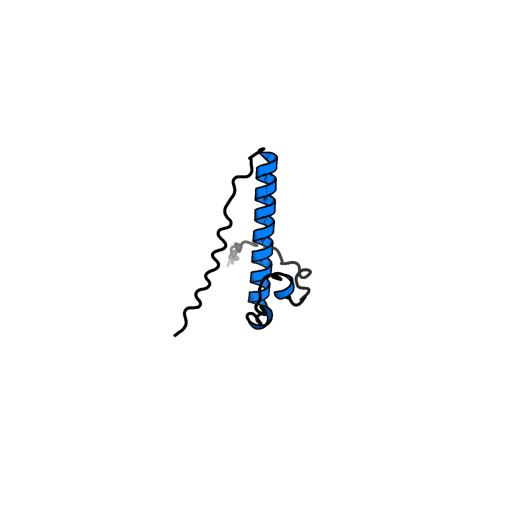GLU A 1 85 ? -14.221 5.808 4.931 1.00 61.41 85 GLU A O 1
ATOM 696 N N . GLU A 1 86 ? -15.422 7.562 4.168 1.00 54.97 86 GLU A N 1
ATOM 697 C CA . GLU A 1 86 ? -15.458 7.151 2.768 1.00 54.97 86 GLU A CA 1
ATOM 698 C C . GLU A 1 86 ? -14.004 7.121 2.287 1.00 54.97 86 GLU A C 1
ATOM 700 O O . GLU A 1 86 ? -13.387 8.163 2.060 1.00 54.97 86 GLU A O 1
ATOM 705 N N . ASP A 1 87 ? -13.434 5.918 2.187 1.00 53.75 87 ASP A N 1
ATOM 706 C CA . ASP A 1 87 ? -12.214 5.683 1.429 1.00 53.75 87 ASP A CA 1
ATOM 707 C C . ASP A 1 87 ? -12.608 5.995 -0.012 1.00 53.75 87 ASP A C 1
ATOM 709 O O . ASP A 1 87 ? -13.189 5.171 -0.720 1.00 53.75 87 ASP A O 1
ATOM 713 N N . SER A 1 88 ? -12.425 7.256 -0.403 1.00 54.22 88 SER A N 1
ATOM 714 C CA . SER A 1 88 ? -12.584 7.719 -1.769 1.00 54.22 88 SER A CA 1
ATOM 715 C C . SER A 1 88 ? -11.447 7.102 -2.578 1.00 54.22 88 SER A C 1
ATOM 717 O O . SER A 1 88 ? -10.481 7.770 -2.946 1.00 54.22 88 SER A O 1
ATOM 719 N N . GLU A 1 89 ? -11.522 5.793 -2.796 1.00 55.88 89 GLU A N 1
ATOM 720 C CA . GLU A 1 89 ? -10.784 5.119 -3.843 1.00 55.88 89 GLU A CA 1
ATOM 721 C C . GLU A 1 89 ? -11.421 5.609 -5.148 1.00 55.88 8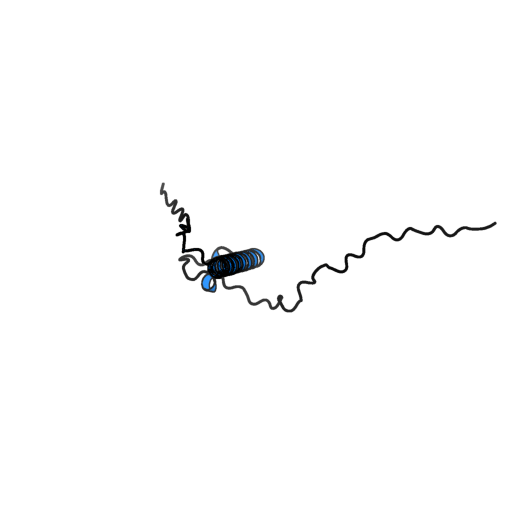9 GLU A C 1
ATOM 723 O O . GLU A 1 89 ? -12.397 5.050 -5.654 1.00 55.88 89 GLU A O 1
ATOM 728 N N . GLU A 1 90 ? -10.932 6.755 -5.634 1.00 51.69 90 GLU A N 1
ATOM 729 C CA . GLU A 1 90 ? -11.220 7.250 -6.975 1.00 51.69 90 GLU A CA 1
ATOM 730 C C . GLU A 1 90 ? -10.738 6.189 -7.968 1.00 51.69 90 GLU A C 1
ATOM 732 O O . GLU A 1 90 ? -9.592 6.160 -8.409 1.00 51.69 90 GLU A O 1
ATOM 737 N N . THR A 1 91 ? -11.638 5.275 -8.312 1.00 47.44 91 THR A N 1
ATOM 738 C CA . THR A 1 91 ? -11.516 4.446 -9.502 1.00 47.44 91 THR A CA 1
ATOM 739 C C . THR A 1 91 ? -11.787 5.350 -10.701 1.00 47.44 91 THR A C 1
ATOM 741 O O . THR A 1 91 ? -12.885 5.383 -11.253 1.00 47.44 91 THR A O 1
ATOM 744 N N . GLU A 1 92 ? -10.783 6.134 -11.107 1.00 51.38 92 GLU A N 1
ATOM 745 C CA . GLU A 1 92 ? -10.772 6.793 -12.415 1.00 51.38 92 GLU A CA 1
ATOM 746 C C . GLU A 1 92 ? -10.682 5.710 -13.503 1.00 51.38 92 GLU A C 1
ATOM 748 O O . GLU A 1 92 ? -9.628 5.403 -14.061 1.00 51.38 92 GLU A O 1
ATOM 753 N N . THR A 1 93 ? -11.818 5.090 -13.827 1.00 52.06 93 THR A N 1
ATOM 754 C CA . THR A 1 93 ? -11.985 4.361 -15.082 1.00 52.06 93 THR A CA 1
ATOM 755 C C . THR A 1 93 ? -12.257 5.365 -16.198 1.00 52.06 93 THR A C 1
ATOM 757 O O . THR A 1 93 ? -13.351 5.390 -16.764 1.00 52.06 93 THR A O 1
ATOM 760 N N . ASP A 1 94 ? -11.265 6.180 -16.552 1.00 52.72 94 ASP A N 1
ATOM 761 C CA . ASP A 1 94 ? -11.300 6.953 -17.795 1.00 52.72 94 ASP A CA 1
ATOM 762 C C . ASP A 1 94 ? -10.956 6.032 -18.969 1.00 52.72 94 ASP A C 1
A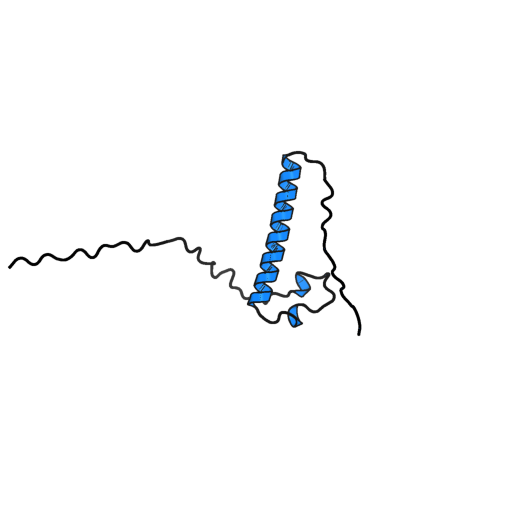TOM 764 O O . ASP A 1 94 ? -9.886 6.065 -19.575 1.00 52.72 94 ASP A O 1
ATOM 768 N N . ASN A 1 95 ? -11.905 5.154 -19.284 1.00 62.56 95 ASN A N 1
ATOM 769 C CA . ASN A 1 95 ? -11.945 4.440 -20.547 1.00 62.56 95 ASN A CA 1
ATOM 770 C C . ASN A 1 95 ? -12.888 5.202 -21.487 1.00 62.56 95 ASN A C 1
ATOM 772 O O . ASN A 1 95 ? -14.052 4.840 -21.659 1.00 62.56 95 ASN A O 1
ATOM 776 N N . ALA A 1 96 ? -12.388 6.292 -22.068 1.00 59.56 96 ALA A N 1
ATOM 777 C CA . ALA A 1 96 ? -13.036 6.966 -23.185 1.00 59.56 96 ALA A CA 1
ATOM 778 C C . ALA A 1 96 ? -12.335 6.554 -24.486 1.00 59.56 96 ALA A C 1
ATOM 780 O O . ALA A 1 96 ? -11.198 6.936 -24.754 1.00 59.56 96 ALA A O 1
ATOM 781 N N . SER A 1 97 ? -13.035 5.732 -25.268 1.00 60.00 97 SER A N 1
ATOM 782 C CA . SER A 1 97 ? -12.728 5.426 -26.664 1.00 60.00 97 SER A CA 1
ATOM 783 C C . SER A 1 97 ? -12.735 6.682 -27.543 1.00 60.00 97 SER A C 1
ATOM 785 O O . SER A 1 97 ? -13.679 7.467 -27.456 1.00 60.00 97 SER A O 1
ATOM 787 N N . ASP A 1 98 ? -11.761 6.782 -28.451 1.00 54.78 98 ASP A N 1
ATOM 788 C CA . ASP A 1 98 ? -11.944 7.245 -29.839 1.00 54.78 98 ASP A CA 1
ATOM 789 C C . ASP A 1 98 ? -10.952 6.510 -30.759 1.00 54.78 98 ASP A C 1
ATOM 791 O O . ASP A 1 98 ? -9.738 6.503 -30.442 1.00 54.78 98 ASP A O 1
#

Sequence (98 aa):
MSTEPENKAENTPANPEGEAITAEEAQEQQIDLNLIFPDEERDLNALFPDEESRQLLKHITKNKKDLNTLKERFKEENNLEEEEEEDSEETETDNASD

Radius of gyration: 24.87 Å; chains: 1; bounding box: 80×42×53 Å

Organism: NCBI:txid2705534

Foldseek 3Di:
DDDDPPPPDDDDPPPVDPPPPPCVVVPPPPQQVCVVCVVDPDRVCVVPVDSVVSVVVVVVSVVVVVVVVVVVVVCVVVVPDDDPPPPPPPPPPPPDDD

pLDDT: mean 72.88, std 19.49, range [42.81, 95.69]